Protein AF-A0AAV4EQY3-F1 (afdb_monomer)

pLDDT: mean 86.9, std 6.53, range [63.38, 95.12]

Secondary structure (DSSP, 8-state):
--SGGG----HHHHHHHHHHHHHHHHHHTT--GGG---HHHHHHHTT----HHHHHHHHHHHHHHHHHTS-SHHHHHHH---SSPPPTTS-SS-HHHHHHHHTT-S-HHHHHHHHHSHHHHHHHHHHH-

Sequence (129 aa):
MYGSEAWTITNKFKKKLEAVEMWFLRRMLKIPWTAKKTNERVLQEAQSKRSLLDKIRKRQATFFGHIMRQEKLEILIITGMMTGRRCRGRQRERLTDGMAKWLGIGCVVAMLQKTKMRQVWGRLIANAM

Mean predicted aligned error: 5.88 Å

Structure (mmCIF, N/CA/C/O backbone):
data_AF-A0AAV4EQY3-F1
#
_entry.id   AF-A0AAV4EQY3-F1
#
loop_
_atom_site.group_PDB
_atom_site.id
_atom_site.type_symbol
_atom_site.label_atom_id
_atom_site.label_alt_id
_atom_site.label_comp_id
_atom_site.label_asym_id
_atom_site.label_entity_id
_atom_site.label_seq_id
_atom_site.pdbx_PDB_ins_code
_atom_site.Cartn_x
_atom_site.Cartn_y
_atom_site.Cartn_z
_atom_site.occupancy
_atom_site.B_iso_or_equiv
_atom_site.auth_seq_id
_atom_site.auth_comp_id
_atom_site.auth_asym_id
_atom_site.auth_atom_id
_atom_site.pdbx_PDB_model_num
ATOM 1 N N . MET A 1 1 ? -13.554 -5.682 -5.117 1.00 70.25 1 MET A N 1
ATOM 2 C CA . MET A 1 1 ? -12.949 -4.351 -5.327 1.00 70.25 1 MET A CA 1
ATOM 3 C C . MET A 1 1 ? -12.398 -4.327 -6.740 1.00 70.25 1 MET A C 1
ATOM 5 O O . MET A 1 1 ? -11.372 -4.948 -6.990 1.00 70.25 1 MET A O 1
ATOM 9 N N . TYR A 1 2 ? -13.162 -3.754 -7.664 1.00 81.50 2 TYR A N 1
ATOM 10 C CA . TYR A 1 2 ? -12.839 -3.751 -9.090 1.00 81.50 2 TYR A CA 1
ATOM 11 C C . TYR A 1 2 ? -11.893 -2.589 -9.412 1.00 81.50 2 TYR A C 1
ATOM 13 O O . TYR A 1 2 ? -12.051 -1.503 -8.859 1.00 81.50 2 TYR A O 1
ATOM 21 N N . GLY A 1 3 ? -10.883 -2.830 -10.251 1.00 83.38 3 GLY A N 1
ATOM 22 C CA . GLY A 1 3 ? -9.971 -1.791 -10.748 1.00 83.38 3 GLY A CA 1
ATOM 23 C C . GLY A 1 3 ? -8.947 -1.234 -9.747 1.00 83.38 3 GLY A C 1
ATOM 24 O O . GLY A 1 3 ? -8.158 -0.366 -10.111 1.00 83.38 3 GLY A O 1
ATOM 25 N N . SER A 1 4 ? -8.891 -1.733 -8.505 1.00 88.12 4 SER A N 1
ATOM 26 C CA . SER A 1 4 ? -7.936 -1.247 -7.488 1.00 88.12 4 SER A CA 1
ATOM 27 C C . SER A 1 4 ? -6.465 -1.507 -7.833 1.00 88.12 4 SER A C 1
ATOM 29 O O . SER A 1 4 ? -5.561 -0.912 -7.248 1.00 88.12 4 SER A O 1
ATOM 31 N N . GLU A 1 5 ? -6.220 -2.406 -8.781 1.00 87.56 5 GLU A N 1
ATOM 32 C CA . GLU A 1 5 ? -4.895 -2.800 -9.264 1.00 87.56 5 GLU A CA 1
ATOM 33 C C . GLU A 1 5 ? -4.144 -1.653 -9.955 1.00 87.56 5 GLU A C 1
ATOM 35 O O . GLU A 1 5 ? -2.921 -1.582 -9.871 1.00 87.56 5 GLU A O 1
ATOM 40 N N . ALA A 1 6 ? -4.876 -0.717 -10.566 1.00 84.19 6 ALA A N 1
ATOM 41 C CA . ALA A 1 6 ? -4.313 0.427 -11.282 1.00 84.19 6 ALA A CA 1
ATOM 42 C C . ALA A 1 6 ? -4.229 1.709 -10.429 1.00 84.19 6 ALA A C 1
ATOM 44 O O . ALA A 1 6 ? -3.787 2.752 -10.905 1.00 84.19 6 ALA A O 1
ATOM 45 N N . TRP A 1 7 ? -4.676 1.674 -9.169 1.00 88.44 7 TRP A N 1
ATOM 46 C CA . TRP A 1 7 ? -4.756 2.875 -8.334 1.00 88.44 7 TRP A CA 1
ATOM 47 C C . TRP A 1 7 ? -3.401 3.309 -7.780 1.00 88.44 7 TRP A C 1
ATOM 49 O O . TRP A 1 7 ? -2.707 2.543 -7.116 1.00 88.44 7 TRP A O 1
ATOM 59 N N . THR A 1 8 ? -3.074 4.593 -7.893 1.00 87.06 8 THR A N 1
ATOM 60 C CA . THR A 1 8 ? -1.932 5.144 -7.159 1.00 87.06 8 THR A CA 1
ATOM 61 C C . THR A 1 8 ? -2.306 5.415 -5.697 1.00 87.06 8 THR A C 1
ATOM 63 O O . THR A 1 8 ? -3.016 6.376 -5.383 1.00 87.06 8 THR A O 1
ATOM 66 N N . ILE A 1 9 ? -1.800 4.586 -4.782 1.00 88.25 9 ILE A N 1
ATOM 67 C CA . ILE A 1 9 ? -2.064 4.708 -3.342 1.00 88.25 9 ILE A CA 1
ATOM 68 C C . ILE A 1 9 ? -1.186 5.809 -2.742 1.00 88.25 9 ILE A C 1
ATOM 70 O O . ILE A 1 9 ? -0.052 5.574 -2.337 1.00 88.25 9 ILE A O 1
ATOM 74 N N . THR A 1 10 ? -1.742 7.014 -2.643 1.00 88.19 10 THR A N 1
ATOM 75 C CA . THR A 1 10 ? -1.115 8.115 -1.896 1.00 88.19 10 THR A CA 1
ATOM 76 C C . THR A 1 10 ? -1.338 7.968 -0.392 1.00 88.19 10 THR A C 1
ATOM 78 O O . THR A 1 10 ? -2.297 7.331 0.052 1.00 88.19 10 THR A O 1
ATOM 81 N N . ASN A 1 11 ? -0.533 8.653 0.424 1.00 88.00 11 ASN A N 1
ATOM 82 C CA . ASN A 1 11 ? -0.740 8.701 1.879 1.00 88.00 11 ASN A CA 1
ATOM 83 C C . ASN A 1 11 ? -2.146 9.186 2.279 1.00 88.00 11 ASN A C 1
ATOM 85 O O . ASN A 1 11 ? -2.732 8.682 3.237 1.00 88.00 11 ASN A O 1
ATOM 89 N N . LYS A 1 12 ? -2.720 10.140 1.532 1.00 90.12 12 LYS A N 1
ATOM 90 C CA . LYS A 1 12 ? -4.096 10.614 1.760 1.00 90.12 12 LYS A CA 1
ATOM 91 C C . LYS A 1 12 ? -5.111 9.503 1.489 1.00 90.12 12 LYS A C 1
ATOM 93 O O . LYS A 1 12 ? -6.063 9.349 2.249 1.00 90.12 12 LYS A O 1
ATOM 98 N N . PHE A 1 13 ? -4.894 8.722 0.433 1.00 89.88 13 PHE A N 1
ATOM 99 C CA . PHE A 1 13 ? -5.744 7.586 0.096 1.00 89.88 13 PHE A CA 1
ATOM 100 C C . PHE A 1 13 ? -5.633 6.460 1.131 1.00 89.88 13 PHE A C 1
ATOM 102 O O . PHE A 1 13 ? -6.654 5.938 1.567 1.00 89.88 13 PHE A O 1
ATOM 109 N N . LYS A 1 14 ? -4.416 6.167 1.613 1.00 90.38 14 LYS A N 1
ATOM 110 C CA . LYS A 1 14 ? -4.174 5.216 2.708 1.00 90.38 14 LYS A CA 1
ATOM 111 C C . LYS A 1 14 ? -4.981 5.575 3.961 1.00 90.38 14 LYS A C 1
ATOM 113 O O . LYS A 1 14 ? -5.729 4.741 4.456 1.00 90.38 14 LYS A O 1
ATOM 118 N N . LYS A 1 15 ? -4.904 6.830 4.425 1.00 92.69 15 LYS A N 1
ATOM 119 C CA . LYS A 1 15 ? -5.676 7.299 5.594 1.00 92.69 15 LYS A CA 1
ATOM 120 C C . LYS A 1 15 ? -7.188 7.157 5.392 1.00 92.69 15 LYS A C 1
ATOM 122 O O . LYS A 1 15 ? -7.894 6.766 6.315 1.00 92.69 15 LYS A O 1
ATOM 127 N N . LYS A 1 16 ? -7.685 7.449 4.185 1.00 94.00 16 LYS A N 1
ATOM 128 C CA . LYS A 1 16 ? -9.104 7.263 3.845 1.00 94.00 16 LYS A CA 1
ATOM 129 C C . LYS A 1 16 ? -9.514 5.790 3.889 1.00 94.00 16 LYS A C 1
ATOM 131 O O . LYS A 1 16 ? -10.551 5.491 4.464 1.00 94.00 16 LYS A O 1
ATOM 136 N N . LEU A 1 17 ? -8.710 4.886 3.326 1.00 92.94 17 LEU A N 1
ATOM 137 C CA . LEU A 1 17 ? -8.976 3.443 3.368 1.00 92.94 17 LEU A CA 1
ATOM 138 C C . LEU A 1 17 ? -9.031 2.916 4.804 1.00 92.94 17 LEU A C 1
ATOM 140 O O . LEU A 1 17 ? -9.968 2.204 5.146 1.00 92.94 17 LEU A O 1
ATOM 144 N N . GLU A 1 18 ? -8.075 3.307 5.647 1.00 92.88 18 GLU A N 1
ATOM 145 C CA . GLU A 1 18 ? -8.065 2.920 7.062 1.00 92.88 18 GLU A CA 1
ATOM 146 C C . GLU A 1 18 ? -9.302 3.451 7.803 1.00 92.88 18 GLU A C 1
ATOM 148 O O . GLU A 1 18 ? -9.915 2.725 8.583 1.00 92.88 18 GLU A O 1
ATOM 153 N N . ALA A 1 19 ? -9.712 4.696 7.541 1.00 93.62 19 ALA A N 1
ATOM 154 C CA . ALA A 1 19 ? -10.922 5.269 8.131 1.00 93.62 19 ALA A CA 1
ATOM 155 C C . ALA A 1 19 ? -12.195 4.536 7.678 1.00 93.62 19 ALA A C 1
ATOM 157 O O . ALA A 1 19 ? -13.078 4.277 8.494 1.00 93.62 19 ALA A O 1
ATOM 158 N N . VAL A 1 20 ? -12.273 4.169 6.397 1.00 93.06 20 VAL A N 1
ATOM 159 C CA . VAL A 1 20 ? -13.386 3.397 5.830 1.00 93.06 20 VAL A CA 1
ATOM 160 C C . VAL A 1 20 ? -13.453 1.995 6.444 1.00 93.06 20 VAL A C 1
ATOM 162 O O . VAL A 1 20 ? -14.531 1.560 6.837 1.00 93.06 20 VAL A O 1
ATOM 165 N N . GLU A 1 21 ? -12.318 1.309 6.598 1.00 93.19 21 GLU A N 1
ATOM 166 C CA . GLU A 1 21 ? -12.250 -0.004 7.256 1.00 93.19 21 GLU A CA 1
ATOM 167 C C . GLU A 1 21 ? -12.747 0.080 8.709 1.00 93.19 21 GLU A C 1
ATOM 169 O O . GLU A 1 21 ? -13.596 -0.710 9.122 1.00 93.19 21 GLU A O 1
ATOM 174 N N . MET A 1 22 ? -12.324 1.104 9.461 1.00 94.06 22 MET A N 1
ATOM 175 C CA . MET A 1 22 ? -12.825 1.338 10.820 1.00 94.06 22 MET A CA 1
ATOM 176 C C . MET A 1 22 ? -14.320 1.668 10.859 1.00 94.06 22 MET A C 1
ATOM 178 O O . MET A 1 22 ? -15.018 1.237 11.778 1.00 94.06 22 MET A O 1
ATOM 182 N N . TRP A 1 23 ? -14.820 2.435 9.890 1.00 93.19 23 TRP A N 1
ATOM 183 C CA . TRP A 1 23 ? -16.239 2.768 9.795 1.00 93.19 23 TRP A CA 1
ATOM 184 C C . TRP A 1 23 ? -17.095 1.517 9.567 1.00 93.19 23 TRP A C 1
ATOM 186 O O . TRP A 1 23 ? -18.083 1.323 10.277 1.00 93.19 23 TRP A O 1
ATOM 196 N N . PHE A 1 24 ? -16.676 0.629 8.657 1.00 92.62 24 PHE A N 1
ATOM 197 C CA . PHE A 1 24 ? -17.346 -0.654 8.437 1.00 92.62 24 PHE A CA 1
ATOM 198 C C . PHE A 1 24 ? -17.373 -1.508 9.708 1.00 92.62 24 PHE A C 1
ATOM 200 O O . PHE A 1 24 ? -18.444 -1.973 10.093 1.00 92.62 24 PHE A O 1
ATOM 207 N N . LEU A 1 25 ? -16.239 -1.651 10.404 1.00 93.44 25 LEU A N 1
ATOM 208 C CA . LEU A 1 25 ? -16.165 -2.433 11.644 1.00 93.44 25 LEU A CA 1
ATOM 209 C C . LEU A 1 25 ? -17.084 -1.882 12.738 1.00 93.44 25 LEU A C 1
ATOM 211 O O . LEU A 1 25 ? -17.839 -2.635 13.348 1.00 93.44 25 LEU A O 1
ATOM 215 N N . ARG A 1 26 ? -17.080 -0.561 12.958 1.00 94.00 26 ARG A N 1
ATOM 216 C CA . ARG A 1 26 ? -17.969 0.074 13.945 1.00 94.00 26 ARG A CA 1
ATOM 217 C C . ARG A 1 26 ? -19.438 -0.148 13.609 1.00 94.00 26 ARG A C 1
ATOM 219 O O . ARG A 1 26 ? -20.235 -0.375 14.514 1.00 94.00 26 ARG A O 1
ATOM 226 N N . ARG A 1 27 ? -19.794 -0.099 12.322 1.00 94.12 27 ARG A N 1
ATOM 227 C CA . ARG A 1 27 ? -21.171 -0.312 11.871 1.00 94.12 27 ARG A CA 1
ATOM 228 C C . ARG A 1 27 ? -21.603 -1.773 12.002 1.00 94.12 27 ARG A C 1
ATOM 230 O O . ARG A 1 27 ? -22.712 -2.015 12.464 1.00 94.12 27 ARG A O 1
ATOM 237 N N . MET A 1 28 ? -20.732 -2.727 11.668 1.00 93.81 28 MET A N 1
ATOM 238 C CA . MET A 1 28 ? -20.990 -4.162 11.853 1.00 93.81 28 MET A CA 1
ATOM 239 C C . MET A 1 28 ? -21.166 -4.531 13.330 1.00 93.81 28 MET A C 1
ATOM 241 O O . MET A 1 28 ? -22.102 -5.246 13.670 1.00 93.81 28 MET A O 1
ATOM 245 N N . LEU A 1 29 ? -20.319 -3.989 14.209 1.00 92.94 29 LEU A N 1
ATOM 246 C CA . LEU A 1 29 ? -20.389 -4.202 15.659 1.00 92.94 29 LEU A CA 1
ATOM 247 C C . LEU A 1 29 ? -21.443 -3.327 16.362 1.00 92.94 29 LEU A C 1
ATOM 249 O O . LEU A 1 29 ? -21.552 -3.365 17.584 1.00 92.94 29 LEU A O 1
ATOM 253 N N . LYS A 1 30 ? -22.201 -2.510 15.614 1.00 95.12 30 LYS A N 1
ATOM 254 C CA . LYS A 1 30 ? -23.215 -1.575 16.137 1.00 95.12 30 LYS A CA 1
ATOM 255 C C . LYS A 1 30 ? -22.691 -0.660 17.258 1.00 95.12 30 LYS A C 1
ATOM 257 O O . LYS A 1 30 ? -23.423 -0.313 18.180 1.00 95.12 30 LYS A O 1
ATOM 262 N N . ILE A 1 31 ? -21.426 -0.241 17.181 1.00 92.94 31 ILE A N 1
ATOM 263 C CA . ILE A 1 31 ? -20.798 0.605 18.203 1.00 92.94 31 ILE A CA 1
ATOM 264 C C . ILE A 1 31 ? -21.279 2.050 18.015 1.00 92.94 31 ILE A C 1
ATOM 266 O O . ILE A 1 31 ? -20.956 2.660 16.988 1.00 92.94 31 ILE A O 1
ATOM 270 N N . PRO A 1 32 ? -22.001 2.638 18.986 1.00 92.12 32 PRO A N 1
ATOM 271 C CA . PRO A 1 32 ? -22.417 4.027 18.890 1.00 92.12 32 PRO A CA 1
ATOM 272 C C . PRO A 1 32 ? -21.208 4.954 19.050 1.00 92.12 32 PRO A C 1
ATOM 274 O O . PRO A 1 32 ? -20.222 4.631 19.717 1.00 92.12 32 PRO A O 1
ATOM 277 N N . TRP A 1 33 ? -21.283 6.147 18.463 1.00 87.44 33 TRP A N 1
ATOM 278 C CA . TRP A 1 33 ? -20.216 7.146 18.582 1.00 87.44 33 TRP A CA 1
ATOM 279 C C . TRP A 1 33 ? -20.016 7.614 20.038 1.00 87.44 33 TRP A C 1
ATOM 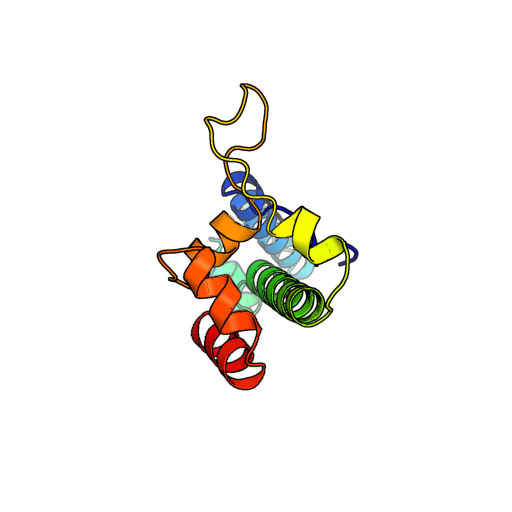281 O O . TRP A 1 33 ? -18.893 7.929 20.434 1.00 87.44 33 TRP A O 1
ATOM 291 N N . THR A 1 34 ? -21.076 7.575 20.855 1.00 92.88 34 THR A N 1
ATOM 292 C CA . THR A 1 34 ? -21.065 7.920 22.287 1.00 92.88 34 THR A CA 1
ATOM 293 C C . THR A 1 34 ? -20.189 6.992 23.120 1.00 92.88 34 THR A C 1
ATOM 295 O O . THR A 1 34 ? -19.653 7.420 24.138 1.00 92.88 34 THR A O 1
ATOM 298 N N . ALA A 1 35 ? -19.969 5.752 22.668 1.00 90.81 35 ALA A N 1
ATOM 299 C CA . ALA A 1 35 ? -19.123 4.795 23.372 1.00 90.81 35 ALA A CA 1
ATOM 300 C C . ALA A 1 35 ? -17.645 5.220 23.416 1.00 90.81 35 ALA A C 1
ATOM 302 O O . ALA A 1 35 ? -16.881 4.633 24.176 1.00 90.81 35 ALA A O 1
ATOM 303 N N . LYS A 1 36 ? -17.217 6.183 22.575 1.00 90.06 36 LYS A N 1
ATOM 304 C CA . LYS A 1 36 ? -15.846 6.736 22.525 1.00 90.06 36 LYS A CA 1
ATOM 305 C C . LYS A 1 36 ? -14.728 5.668 22.526 1.00 90.06 36 LYS A C 1
ATOM 307 O O . LYS A 1 36 ? -13.606 5.931 22.946 1.00 90.06 36 LYS A O 1
ATOM 312 N N . LYS A 1 37 ? -15.010 4.459 22.016 1.00 92.00 37 LYS A N 1
ATOM 313 C CA . LYS A 1 37 ? -14.042 3.350 21.938 1.00 92.00 37 LYS A CA 1
ATOM 314 C C . LYS A 1 37 ? -12.885 3.706 21.000 1.00 92.00 37 LYS A C 1
ATOM 316 O O . LYS A 1 37 ? -13.119 4.186 19.885 1.00 92.00 37 LYS A O 1
ATOM 321 N N . THR A 1 38 ? -11.656 3.405 21.418 1.00 92.88 38 THR A N 1
ATOM 322 C CA . THR A 1 38 ? -10.447 3.546 20.592 1.00 92.88 38 THR A CA 1
ATOM 323 C C . THR A 1 38 ? -10.475 2.579 19.407 1.00 92.88 38 THR A C 1
ATOM 325 O O . THR A 1 38 ? -11.128 1.536 19.446 1.00 92.88 38 THR A O 1
ATOM 328 N N . ASN A 1 39 ? -9.766 2.915 18.325 1.00 91.56 39 ASN A N 1
ATOM 329 C CA . ASN A 1 39 ? -9.728 2.064 17.130 1.00 91.56 39 ASN A CA 1
ATOM 330 C C . ASN A 1 39 ? -9.093 0.691 17.402 1.00 91.56 39 ASN A C 1
ATOM 332 O O . ASN A 1 39 ? -9.520 -0.297 16.816 1.00 91.56 39 ASN A O 1
ATOM 336 N N . GLU A 1 40 ? -8.118 0.621 18.308 1.00 91.69 40 GLU A N 1
ATOM 337 C CA . GLU A 1 40 ? -7.477 -0.632 18.723 1.00 91.69 40 GLU A CA 1
ATOM 338 C C . GLU A 1 40 ? -8.470 -1.578 19.398 1.00 91.69 40 GLU A C 1
ATOM 340 O O . GLU A 1 40 ? -8.539 -2.753 19.046 1.00 91.69 40 GLU A O 1
ATOM 345 N N . ARG A 1 41 ? -9.313 -1.055 20.295 1.00 92.62 41 ARG A N 1
ATOM 346 C CA . ARG A 1 41 ? -10.327 -1.860 20.984 1.00 92.62 41 ARG A CA 1
ATOM 347 C C . ARG A 1 41 ? -11.405 -2.370 20.030 1.00 92.62 41 ARG A C 1
ATOM 349 O O . ARG A 1 41 ? -11.838 -3.507 20.156 1.00 92.62 41 ARG A O 1
ATOM 356 N N . VAL A 1 42 ? -11.788 -1.560 19.040 1.00 92.62 42 VAL A N 1
ATOM 357 C CA . VAL A 1 42 ? -12.710 -1.984 17.970 1.00 92.62 42 VAL A CA 1
ATOM 358 C C . VAL A 1 42 ? -12.116 -3.131 17.143 1.00 92.62 42 VAL A C 1
ATOM 360 O O . VAL A 1 42 ? -12.837 -4.058 16.794 1.00 92.62 42 VAL A O 1
ATOM 363 N N . LEU A 1 43 ? -10.813 -3.097 16.841 1.00 93.44 43 LEU A N 1
ATOM 364 C CA . LEU A 1 43 ? -10.136 -4.177 16.111 1.00 93.44 43 LEU A CA 1
ATOM 365 C C . LEU A 1 43 ? -10.036 -5.466 16.940 1.00 93.44 43 LEU A C 1
ATOM 367 O O . LEU A 1 43 ? -10.268 -6.548 16.404 1.00 93.44 43 LEU A O 1
ATOM 371 N N . GLN A 1 44 ? -9.742 -5.349 18.239 1.00 93.00 44 GLN A N 1
ATOM 372 C CA . GLN A 1 44 ? -9.721 -6.486 19.166 1.00 93.00 44 GLN A CA 1
ATOM 373 C C . GLN A 1 44 ? -11.095 -7.158 19.271 1.00 93.00 44 GLN A C 1
ATOM 375 O O . GLN A 1 44 ? -11.190 -8.376 19.166 1.00 93.00 44 GLN A O 1
ATOM 380 N N . GLU A 1 45 ? -12.159 -6.368 19.419 1.00 91.69 45 GLU A N 1
ATOM 381 C CA . GLU A 1 45 ? -13.541 -6.856 19.507 1.00 91.69 45 GLU A CA 1
ATOM 382 C C . GLU A 1 45 ? -14.016 -7.485 18.191 1.00 91.69 45 GLU A C 1
ATOM 384 O O . GLU A 1 45 ? -14.703 -8.500 18.200 1.00 91.69 45 GLU A O 1
ATOM 389 N N . ALA A 1 46 ? -13.582 -6.940 17.051 1.00 89.31 46 ALA A N 1
ATOM 390 C CA . ALA A 1 46 ? -13.803 -7.543 15.739 1.00 89.31 46 ALA A CA 1
ATOM 391 C C . ALA A 1 46 ? -12.943 -8.795 15.477 1.00 89.31 46 ALA A C 1
ATOM 393 O O . ALA A 1 46 ? -13.091 -9.398 14.415 1.00 89.31 46 ALA A O 1
ATOM 394 N N . GLN A 1 47 ? -12.000 -9.125 16.373 1.00 88.50 47 GLN A N 1
ATOM 395 C CA . GLN A 1 47 ? -10.977 -10.163 16.191 1.00 88.50 47 GLN A CA 1
ATOM 396 C C . GLN A 1 47 ? -10.274 -10.073 14.827 1.00 88.50 47 GLN A C 1
ATOM 398 O O . GLN A 1 47 ? -9.939 -11.074 14.195 1.00 88.50 47 GLN A O 1
ATOM 403 N N . SER A 1 48 ? -10.066 -8.846 14.347 1.00 85.88 48 SER A N 1
ATOM 404 C CA . SER A 1 48 ? -9.623 -8.583 12.983 1.00 85.88 48 SER A CA 1
ATOM 405 C C . SER A 1 48 ? -8.465 -7.597 12.960 1.00 85.88 48 SER A C 1
ATOM 407 O O . SER A 1 48 ? -8.366 -6.681 13.776 1.00 85.88 48 SER A O 1
ATOM 409 N N . LYS A 1 49 ? -7.575 -7.781 11.987 1.00 86.12 49 LYS A N 1
ATOM 410 C CA . LYS A 1 49 ? -6.491 -6.847 11.680 1.00 86.12 49 LYS A CA 1
ATOM 411 C C . LYS A 1 49 ? -6.885 -6.011 10.468 1.00 86.12 49 LYS A C 1
ATOM 413 O O . LYS A 1 49 ? -7.623 -6.476 9.596 1.00 86.12 49 LYS A O 1
ATOM 418 N N . ARG A 1 50 ? -6.342 -4.793 10.382 1.00 83.38 50 ARG A N 1
ATOM 419 C CA . ARG A 1 50 ? -6.430 -3.994 9.153 1.00 83.38 50 ARG A CA 1
ATOM 420 C C . ARG A 1 50 ? -5.825 -4.807 8.018 1.00 83.38 50 ARG A C 1
ATOM 422 O O . ARG A 1 50 ? -4.656 -5.159 8.077 1.00 83.38 50 ARG A O 1
ATOM 429 N N . SER A 1 51 ? -6.645 -5.157 7.037 1.00 87.31 51 SER A N 1
ATOM 430 C CA . SER A 1 51 ? -6.268 -6.068 5.950 1.00 87.31 51 SER A CA 1
ATOM 431 C C . SER A 1 51 ? -6.617 -5.504 4.583 1.00 87.31 51 SER A C 1
ATOM 433 O O . SER A 1 51 ? -6.150 -6.016 3.565 1.00 87.31 51 SER A O 1
ATOM 435 N N . LEU A 1 52 ? -7.446 -4.456 4.527 1.00 90.06 52 LEU A N 1
ATOM 436 C CA . LEU A 1 52 ? -7.931 -3.903 3.270 1.00 90.06 52 LEU A CA 1
ATOM 437 C C . LEU A 1 52 ? -6.790 -3.360 2.409 1.00 90.06 52 LEU A C 1
ATOM 439 O O . LEU A 1 52 ? -6.707 -3.671 1.221 1.00 90.06 52 LEU A O 1
ATOM 443 N N . LEU A 1 53 ? -5.896 -2.578 3.014 1.00 91.69 53 LEU A N 1
ATOM 444 C CA . LEU A 1 53 ? -4.753 -2.001 2.314 1.00 91.69 53 LEU A CA 1
ATOM 445 C C . LEU A 1 53 ? -3.828 -3.089 1.758 1.00 91.69 53 LEU A C 1
ATOM 447 O O . LEU A 1 53 ? -3.404 -3.005 0.606 1.00 91.69 53 LEU A O 1
ATOM 451 N N . ASP A 1 54 ? -3.562 -4.129 2.544 1.00 90.81 54 ASP A N 1
ATOM 452 C CA . ASP A 1 54 ? -2.650 -5.202 2.150 1.00 90.81 54 ASP A CA 1
ATOM 453 C C . ASP A 1 54 ? -3.281 -6.106 1.089 1.00 90.81 54 ASP A C 1
ATOM 455 O O . ASP A 1 54 ? -2.622 -6.481 0.121 1.00 90.81 54 ASP A O 1
ATOM 459 N N . LYS A 1 55 ? -4.596 -6.349 1.157 1.00 91.38 55 LYS A N 1
ATOM 460 C CA . LYS A 1 55 ? -5.348 -7.001 0.072 1.00 91.38 55 LYS A CA 1
ATOM 461 C C . LYS A 1 55 ? -5.244 -6.220 -1.238 1.00 91.38 55 LYS A C 1
ATOM 463 O O . LYS A 1 55 ? -5.049 -6.834 -2.288 1.00 91.38 55 LYS A O 1
ATOM 468 N N . ILE A 1 56 ? -5.349 -4.889 -1.195 1.00 92.25 56 ILE A N 1
ATOM 469 C CA . ILE A 1 56 ? -5.179 -4.043 -2.386 1.00 92.25 56 ILE A CA 1
ATOM 470 C C . ILE A 1 56 ? -3.747 -4.154 -2.908 1.00 92.25 56 ILE A C 1
ATOM 472 O O . ILE A 1 56 ? -3.561 -4.441 -4.087 1.00 92.25 56 ILE A O 1
ATOM 476 N N . ARG A 1 57 ? -2.738 -3.994 -2.044 1.00 92.06 57 ARG A N 1
ATOM 477 C CA . ARG A 1 57 ? -1.318 -4.099 -2.421 1.00 92.06 57 ARG A CA 1
ATOM 478 C C . ARG A 1 57 ? -0.979 -5.451 -3.035 1.00 92.06 57 ARG A C 1
ATOM 480 O O . ARG A 1 57 ? -0.308 -5.496 -4.061 1.00 92.06 57 ARG A O 1
ATOM 487 N N . LYS A 1 58 ? -1.498 -6.546 -2.474 1.00 92.12 58 LYS A N 1
ATOM 488 C CA . LYS A 1 58 ? -1.320 -7.896 -3.021 1.00 92.12 58 LYS A CA 1
ATOM 489 C C . LYS A 1 58 ? -1.881 -8.009 -4.432 1.00 92.12 58 LYS A C 1
ATOM 491 O O . LYS A 1 58 ? -1.207 -8.540 -5.313 1.00 92.12 58 LYS A O 1
ATOM 496 N N . ARG A 1 59 ? -3.094 -7.495 -4.663 1.00 92.06 59 ARG A N 1
ATOM 497 C CA . ARG A 1 59 ? -3.712 -7.469 -5.999 1.00 92.06 59 ARG A CA 1
ATOM 498 C C . ARG A 1 59 ? -2.894 -6.620 -6.968 1.00 92.06 59 ARG A C 1
ATOM 500 O O . ARG A 1 59 ? -2.536 -7.116 -8.029 1.00 92.06 59 ARG A O 1
ATOM 507 N N . GLN A 1 60 ? -2.504 -5.410 -6.561 1.00 92.12 60 GLN A N 1
ATOM 508 C CA . GLN A 1 60 ? -1.635 -4.524 -7.342 1.00 92.12 60 GLN A CA 1
ATOM 509 C C . GLN A 1 60 ? -0.329 -5.207 -7.742 1.00 92.12 60 GLN A C 1
ATOM 511 O O . GLN A 1 60 ? 0.035 -5.194 -8.911 1.00 92.12 60 GLN A O 1
ATOM 516 N N . ALA A 1 61 ? 0.363 -5.843 -6.797 1.00 91.25 61 ALA A N 1
ATOM 517 C CA . ALA A 1 61 ? 1.626 -6.520 -7.064 1.00 91.25 61 ALA A CA 1
ATOM 518 C C . ALA A 1 61 ? 1.446 -7.754 -7.960 1.00 91.25 61 ALA A C 1
ATOM 520 O O . ALA A 1 61 ? 2.275 -8.022 -8.830 1.00 91.25 61 ALA A O 1
ATOM 521 N N . THR A 1 62 ? 0.355 -8.502 -7.782 1.00 91.88 62 THR A N 1
ATOM 522 C CA . THR A 1 62 ? 0.035 -9.667 -8.621 1.00 91.88 62 THR A CA 1
ATOM 523 C C . THR A 1 62 ? -0.229 -9.240 -10.063 1.00 91.88 62 THR A C 1
ATOM 525 O O . THR A 1 62 ? 0.375 -9.797 -10.981 1.00 91.88 62 THR A O 1
ATOM 528 N N . PHE A 1 63 ? -1.061 -8.213 -10.250 1.00 89.94 63 PHE A N 1
ATOM 529 C CA . PHE A 1 63 ? -1.382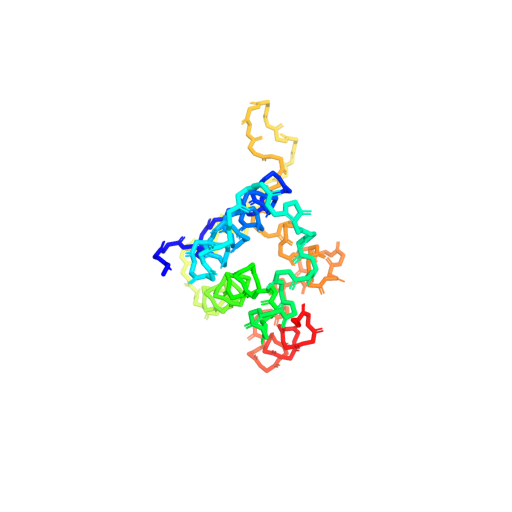 -7.634 -11.553 1.00 89.94 63 PHE A CA 1
ATOM 530 C C . PHE A 1 63 ? -0.147 -7.023 -12.222 1.00 89.94 63 PHE A C 1
ATOM 532 O O . PHE A 1 63 ? 0.166 -7.342 -13.364 1.00 89.94 63 PHE A O 1
ATOM 539 N N . PHE A 1 64 ? 0.638 -6.245 -11.477 1.00 89.69 64 PHE A N 1
ATOM 540 C CA . PHE A 1 64 ? 1.889 -5.668 -11.965 1.00 89.69 64 PHE A CA 1
ATOM 541 C C . PHE A 1 64 ? 2.881 -6.741 -12.419 1.00 89.69 64 PHE A C 1
ATOM 543 O O . PHE A 1 64 ? 3.450 -6.650 -13.501 1.00 89.69 64 PHE A O 1
ATOM 550 N N . GLY A 1 65 ? 3.052 -7.804 -11.629 1.00 90.31 65 GLY A N 1
ATOM 551 C CA . GLY A 1 65 ? 3.893 -8.932 -12.018 1.00 90.31 65 GLY A CA 1
ATOM 552 C C . GLY A 1 65 ? 3.371 -9.670 -13.254 1.00 90.31 65 GLY A C 1
ATOM 553 O O . GLY A 1 65 ? 4.174 -10.201 -14.015 1.00 90.31 65 GLY A O 1
ATOM 554 N N . HIS A 1 66 ? 2.052 -9.733 -13.458 1.00 89.25 66 HIS A N 1
ATOM 555 C CA . HIS A 1 66 ? 1.458 -10.299 -14.669 1.00 89.25 66 HIS A CA 1
ATOM 556 C C . HIS A 1 66 ? 1.782 -9.443 -15.899 1.00 89.25 66 HIS A C 1
ATOM 558 O O . HIS A 1 66 ? 2.333 -9.980 -16.857 1.00 89.25 66 HIS A O 1
ATOM 564 N N . ILE A 1 67 ? 1.548 -8.127 -15.831 1.00 88.50 67 ILE A N 1
ATOM 565 C CA . ILE A 1 67 ? 1.840 -7.200 -16.933 1.00 88.50 67 ILE A CA 1
ATOM 566 C C . ILE A 1 67 ? 3.327 -7.214 -17.286 1.00 88.50 67 ILE A C 1
ATOM 568 O O . ILE A 1 67 ? 3.685 -7.355 -18.446 1.00 88.50 67 ILE A O 1
ATOM 572 N N . MET A 1 68 ? 4.211 -7.147 -16.288 1.00 87.19 68 MET A N 1
ATOM 573 C CA . MET A 1 68 ? 5.661 -7.109 -16.514 1.00 87.19 68 MET A CA 1
ATOM 574 C C . MET A 1 68 ? 6.232 -8.382 -17.154 1.00 87.19 68 MET A C 1
ATOM 576 O O . MET A 1 68 ? 7.361 -8.360 -17.637 1.00 87.19 68 MET A O 1
ATOM 580 N N . ARG A 1 69 ? 5.490 -9.495 -17.127 1.00 87.69 69 ARG A N 1
ATOM 581 C CA . ARG A 1 69 ? 5.872 -10.757 -17.779 1.00 87.69 69 ARG A CA 1
ATOM 582 C C . ARG A 1 69 ? 5.230 -10.935 -19.156 1.00 87.69 69 ARG A C 1
ATOM 584 O O . ARG A 1 69 ? 5.545 -11.909 -19.829 1.00 87.69 69 ARG A O 1
ATOM 591 N N . GLN A 1 70 ? 4.333 -10.040 -19.562 1.00 83.31 70 GLN A N 1
ATOM 592 C CA . GLN A 1 70 ? 3.739 -10.029 -20.895 1.00 83.31 70 GLN A CA 1
ATOM 593 C C . GLN A 1 70 ? 4.459 -8.982 -21.747 1.00 83.31 70 GLN A C 1
ATOM 595 O O . GLN A 1 70 ? 4.434 -7.809 -21.404 1.00 83.31 70 GLN A O 1
ATOM 600 N N . GLU A 1 71 ? 5.061 -9.360 -22.874 1.00 71.50 71 GLU A N 1
ATOM 601 C CA . GLU A 1 71 ?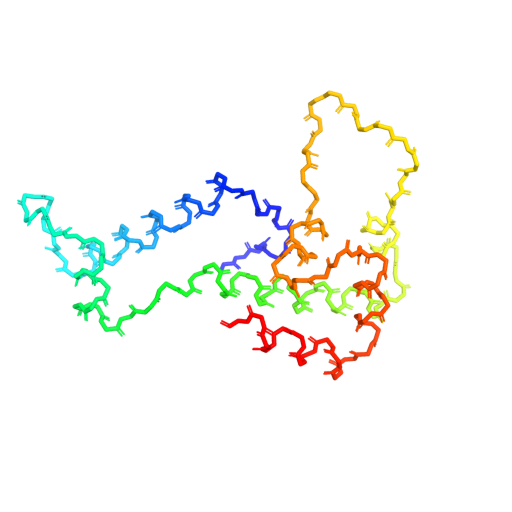 5.756 -8.422 -23.775 1.00 71.50 71 GLU A CA 1
ATOM 602 C C . GLU A 1 71 ? 4.770 -7.596 -24.626 1.00 71.50 71 GLU A C 1
ATOM 604 O O . GLU A 1 71 ? 4.708 -7.707 -25.846 1.00 71.50 71 GLU A O 1
ATOM 609 N N . LYS A 1 72 ? 3.942 -6.780 -23.964 1.00 82.50 72 LYS A N 1
ATOM 610 C CA . LYS A 1 72 ? 2.926 -5.916 -24.585 1.00 82.50 72 LYS A CA 1
ATOM 611 C C . LYS A 1 72 ? 3.273 -4.435 -24.433 1.00 82.50 72 LYS A C 1
ATOM 613 O O . LYS A 1 72 ? 4.070 -4.045 -23.580 1.00 82.50 72 LYS A O 1
ATOM 618 N N . LEU A 1 73 ? 2.578 -3.593 -25.203 1.00 80.06 73 LEU A N 1
ATOM 619 C CA . LEU A 1 73 ? 2.638 -2.123 -25.126 1.00 80.06 73 LEU A CA 1
ATOM 620 C C . LEU A 1 73 ? 2.435 -1.576 -23.703 1.00 80.06 73 LEU A C 1
ATOM 622 O O . LEU A 1 73 ? 2.998 -0.545 -23.344 1.00 80.06 73 LEU A O 1
ATOM 626 N N . GLU A 1 74 ? 1.665 -2.280 -22.873 1.00 75.81 74 GLU A N 1
ATOM 627 C CA . GLU A 1 74 ? 1.418 -1.925 -21.473 1.00 75.81 74 GLU A CA 1
ATOM 628 C C . GLU A 1 74 ? 2.710 -1.789 -20.658 1.00 75.81 74 GLU A C 1
ATOM 630 O O . GLU A 1 74 ? 2.790 -0.914 -19.793 1.00 75.81 74 GLU A O 1
ATOM 635 N N . ILE A 1 75 ? 3.746 -2.583 -20.969 1.00 81.31 75 ILE A N 1
ATOM 636 C CA . ILE A 1 75 ? 5.057 -2.438 -20.333 1.00 81.31 75 ILE A CA 1
ATOM 637 C C . ILE A 1 75 ? 5.591 -1.036 -20.593 1.00 81.31 75 ILE A C 1
ATOM 639 O O . ILE A 1 75 ? 5.913 -0.360 -19.627 1.00 81.31 75 ILE A O 1
ATOM 643 N N . LEU A 1 76 ? 5.623 -0.570 -21.845 1.00 78.62 76 LEU A N 1
ATOM 644 C CA . LEU A 1 76 ? 6.149 0.753 -22.210 1.00 78.62 76 LEU A CA 1
ATOM 645 C C . LEU A 1 76 ? 5.390 1.897 -21.528 1.00 78.62 76 LEU A C 1
ATOM 647 O O . LEU A 1 76 ? 5.995 2.894 -21.144 1.00 78.62 76 LEU A O 1
ATOM 651 N N . ILE A 1 77 ? 4.079 1.756 -21.328 1.00 79.38 77 ILE A N 1
ATOM 652 C CA . ILE A 1 77 ? 3.265 2.763 -20.628 1.00 79.38 77 ILE A CA 1
ATOM 653 C C . ILE A 1 77 ? 3.649 2.835 -19.142 1.00 79.38 77 ILE A C 1
ATOM 655 O O . ILE A 1 77 ? 3.736 3.919 -18.561 1.00 79.38 77 ILE A O 1
ATOM 659 N N . ILE A 1 78 ? 3.905 1.683 -18.523 1.00 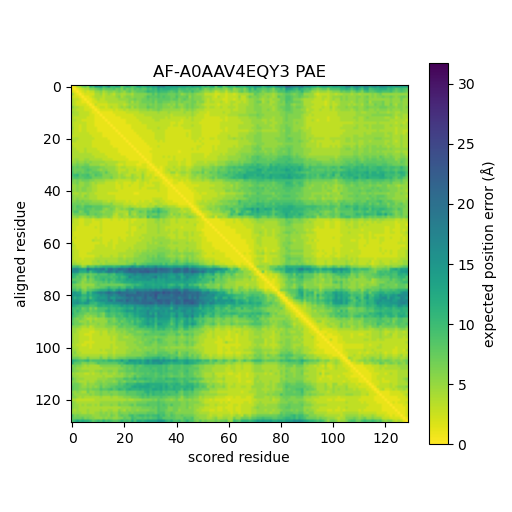75.88 78 ILE A N 1
ATOM 660 C CA . ILE A 1 78 ? 4.245 1.564 -17.101 1.00 75.88 78 ILE A CA 1
ATOM 661 C C . ILE A 1 78 ? 5.716 1.915 -16.840 1.00 75.88 78 ILE A C 1
ATOM 663 O O . ILE A 1 78 ? 6.028 2.582 -15.849 1.00 75.88 78 ILE A O 1
ATOM 667 N N . THR A 1 79 ? 6.621 1.481 -17.719 1.00 73.25 79 THR A N 1
ATOM 668 C CA . THR A 1 79 ? 8.068 1.718 -17.648 1.00 73.25 79 THR A CA 1
ATOM 669 C C . THR A 1 79 ? 8.514 2.982 -18.359 1.00 73.25 79 THR A C 1
ATOM 671 O O . THR A 1 79 ? 9.705 3.273 -18.282 1.00 73.25 79 THR A O 1
ATOM 674 N N . GLY A 1 80 ? 7.600 3.734 -18.987 1.00 68.50 80 GLY A N 1
ATOM 675 C CA . GLY A 1 80 ? 7.807 5.008 -19.686 1.00 68.50 80 GLY A CA 1
ATOM 676 C C . GLY A 1 80 ? 8.350 6.108 -18.773 1.00 68.50 80 GLY A C 1
ATOM 677 O O . GLY A 1 80 ? 7.706 7.117 -18.472 1.00 68.50 80 GLY A O 1
ATOM 678 N N . MET A 1 81 ? 9.558 5.880 -18.275 1.00 66.19 81 MET A N 1
ATOM 679 C CA . MET A 1 81 ? 10.353 6.764 -17.458 1.00 66.19 81 MET A CA 1
ATOM 680 C C . MET A 1 81 ? 10.977 7.783 -18.397 1.00 66.19 81 MET A C 1
ATOM 682 O O . MET A 1 81 ? 12.116 7.645 -18.823 1.00 66.19 81 MET A O 1
ATOM 686 N N . MET A 1 82 ? 10.204 8.813 -18.727 1.00 63.38 82 MET A N 1
ATOM 687 C CA . MET A 1 82 ? 10.744 9.970 -19.429 1.00 63.38 82 MET A CA 1
ATOM 688 C C . MET A 1 82 ? 11.724 10.696 -18.507 1.00 63.38 82 MET A C 1
ATOM 690 O O . MET A 1 82 ? 11.395 10.985 -17.348 1.00 63.38 82 MET A O 1
ATOM 694 N N . THR A 1 83 ? 12.921 10.969 -19.019 1.00 64.25 83 THR A N 1
ATOM 695 C CA . THR A 1 83 ? 13.907 11.828 -18.367 1.00 64.25 83 THR A CA 1
ATOM 696 C C . THR A 1 83 ? 13.340 13.247 -18.254 1.00 64.25 83 THR A C 1
ATOM 698 O O . THR A 1 83 ? 12.686 13.746 -19.168 1.00 64.25 83 THR A O 1
ATOM 701 N N . GLY A 1 84 ? 13.529 13.889 -17.098 1.00 73.25 84 GLY A N 1
ATOM 702 C CA . GLY A 1 84 ? 13.083 15.266 -16.856 1.00 73.25 84 GLY A CA 1
ATOM 703 C C . GLY A 1 84 ? 12.196 15.463 -15.623 1.00 73.25 84 GLY A C 1
ATOM 704 O O . GLY A 1 84 ? 11.760 14.524 -14.950 1.00 73.25 84 GLY A O 1
ATOM 705 N N . ARG A 1 85 ? 11.941 16.735 -15.297 1.00 75.81 85 ARG A N 1
ATOM 706 C CA . ARG A 1 85 ? 11.111 17.143 -14.154 1.00 75.81 85 ARG A CA 1
ATOM 707 C C . ARG A 1 85 ? 9.631 17.026 -14.523 1.00 75.81 85 ARG A C 1
ATOM 709 O O . ARG A 1 85 ? 9.216 17.472 -15.587 1.00 75.81 85 ARG A O 1
ATOM 716 N N . ARG A 1 86 ? 8.803 16.460 -13.636 1.00 77.00 86 ARG A N 1
ATOM 717 C CA . ARG A 1 86 ? 7.350 16.404 -13.877 1.00 77.00 86 ARG A CA 1
ATOM 718 C C . ARG A 1 86 ? 6.743 17.805 -13.852 1.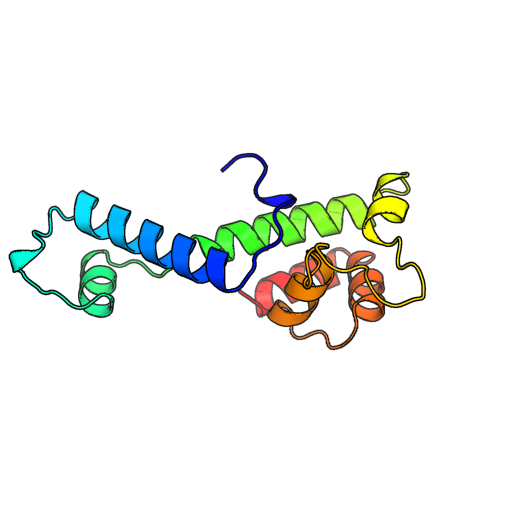00 77.00 86 ARG A C 1
ATOM 720 O O . ARG A 1 86 ? 7.032 18.587 -12.946 1.00 77.00 86 ARG A O 1
ATOM 727 N N . CYS A 1 87 ? 5.854 18.075 -14.804 1.00 81.31 87 CYS A N 1
ATOM 728 C CA . CYS A 1 87 ? 5.098 19.320 -14.868 1.00 81.31 87 CYS A CA 1
ATOM 729 C C . CYS A 1 87 ? 4.231 19.523 -13.617 1.00 81.31 87 CYS A C 1
ATOM 731 O O . CYS A 1 87 ? 3.756 18.566 -12.990 1.00 81.31 87 CYS A O 1
ATOM 733 N N . ARG A 1 88 ? 3.992 20.792 -13.278 1.00 83.44 88 ARG A N 1
ATOM 734 C CA . ARG A 1 88 ? 3.072 21.194 -12.208 1.00 83.44 88 ARG A CA 1
ATOM 735 C C . ARG A 1 88 ? 1.678 20.606 -12.481 1.00 83.44 88 ARG A C 1
ATOM 737 O O . ARG A 1 88 ? 1.224 20.596 -13.615 1.00 83.44 88 ARG A O 1
ATOM 744 N N . GLY A 1 89 ? 1.024 20.081 -11.445 1.00 83.12 89 GLY A N 1
ATOM 745 C CA . GLY A 1 89 ? -0.306 19.458 -11.543 1.00 83.12 89 GLY A CA 1
ATOM 746 C C . GLY A 1 89 ? -0.298 17.941 -11.763 1.00 83.12 89 GLY A C 1
ATOM 747 O O . GLY A 1 89 ? -1.251 17.273 -11.368 1.00 83.12 89 GLY A O 1
ATOM 748 N N . ARG A 1 90 ? 0.788 17.353 -12.288 1.00 81.44 90 ARG A N 1
ATOM 749 C CA . ARG A 1 90 ? 0.895 15.889 -12.404 1.00 81.44 90 ARG A CA 1
ATOM 750 C C . ARG A 1 90 ? 1.070 15.247 -11.024 1.00 81.44 90 ARG A C 1
ATOM 752 O O . ARG A 1 90 ? 1.724 15.804 -10.140 1.00 81.44 90 ARG A O 1
ATOM 759 N N . GLN A 1 91 ? 0.518 14.044 -10.847 1.00 77.06 91 GLN A N 1
ATOM 760 C CA . GLN A 1 91 ? 0.682 13.285 -9.608 1.00 77.06 91 GLN A CA 1
ATOM 761 C C . GLN A 1 91 ? 2.171 13.100 -9.271 1.00 77.06 91 GLN A C 1
ATOM 763 O O . GLN A 1 91 ? 2.973 12.722 -10.132 1.00 77.06 91 GLN A O 1
ATOM 768 N N . ARG A 1 92 ? 2.538 13.385 -8.013 1.00 78.88 92 ARG A N 1
ATOM 769 C CA . ARG A 1 92 ? 3.930 13.324 -7.537 1.00 78.88 92 ARG A CA 1
ATOM 770 C C . ARG A 1 92 ? 4.439 11.888 -7.402 1.00 78.88 92 ARG A C 1
ATOM 772 O O . ARG A 1 92 ? 5.549 11.601 -7.826 1.00 78.88 92 ARG A O 1
ATOM 779 N N . GLU A 1 93 ? 3.610 10.989 -6.886 1.00 79.44 93 GLU A N 1
ATOM 780 C CA . GLU A 1 93 ? 3.929 9.565 -6.721 1.00 79.44 93 GLU A CA 1
ATOM 781 C C . GLU A 1 93 ? 3.368 8.771 -7.912 1.00 79.44 93 GLU A C 1
ATOM 783 O O . GLU A 1 93 ? 2.233 9.009 -8.320 1.00 79.44 93 GLU A O 1
ATOM 788 N N . ARG A 1 94 ? 4.153 7.864 -8.507 1.00 83.62 94 ARG A N 1
ATOM 789 C CA . ARG A 1 94 ? 3.640 6.811 -9.407 1.00 83.62 94 ARG A CA 1
ATOM 790 C C . ARG A 1 94 ? 3.201 5.600 -8.594 1.00 83.62 94 ARG A C 1
ATOM 792 O O . ARG A 1 94 ? 3.652 5.397 -7.467 1.00 83.62 94 ARG A O 1
ATOM 799 N N . LEU A 1 95 ? 2.411 4.735 -9.226 1.00 84.56 95 LEU A N 1
ATOM 800 C CA . LEU A 1 95 ? 2.172 3.377 -8.741 1.00 84.56 95 LEU A CA 1
ATOM 801 C C . LEU A 1 95 ? 3.496 2.644 -8.461 1.00 84.56 95 LEU A C 1
ATOM 803 O O . LEU A 1 95 ? 3.651 2.066 -7.391 1.00 84.56 95 LEU A O 1
ATOM 807 N N . THR A 1 96 ? 4.472 2.733 -9.373 1.00 87.06 96 THR A N 1
ATOM 808 C CA . THR A 1 96 ? 5.806 2.126 -9.215 1.00 87.06 96 THR A CA 1
ATOM 809 C C . THR A 1 96 ? 6.580 2.696 -8.032 1.00 87.06 96 THR A C 1
ATOM 811 O O . THR A 1 96 ? 7.232 1.940 -7.321 1.00 87.06 96 THR A O 1
ATOM 814 N N . ASP A 1 97 ? 6.484 4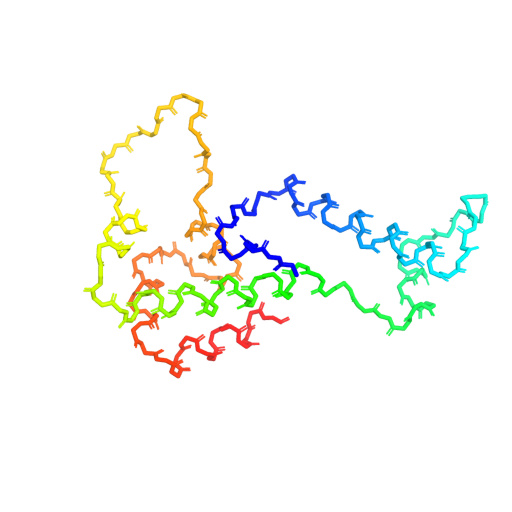.008 -7.802 1.00 86.44 97 ASP A N 1
ATOM 815 C CA . ASP A 1 97 ? 7.182 4.696 -6.709 1.00 86.44 97 ASP A CA 1
ATOM 816 C C . ASP A 1 97 ? 6.601 4.243 -5.358 1.00 86.44 97 ASP A C 1
ATOM 818 O O . ASP A 1 97 ? 7.333 3.887 -4.435 1.00 86.44 97 ASP A O 1
ATOM 822 N N . GLY A 1 98 ? 5.267 4.180 -5.265 1.00 88.25 98 GLY A N 1
ATOM 823 C CA . GLY A 1 98 ? 4.577 3.633 -4.100 1.00 88.25 98 GLY A CA 1
ATOM 824 C C . GLY A 1 98 ? 4.904 2.155 -3.882 1.00 88.25 98 GLY A C 1
ATOM 825 O O . GLY A 1 98 ? 5.148 1.753 -2.745 1.00 88.25 98 GLY A O 1
ATOM 826 N N . MET A 1 99 ? 4.956 1.368 -4.962 1.00 88.62 99 MET A N 1
ATOM 827 C CA . MET A 1 99 ? 5.256 -0.063 -4.920 1.00 88.62 99 MET A CA 1
ATOM 828 C C . MET A 1 99 ? 6.668 -0.362 -4.431 1.00 88.62 99 MET A C 1
ATOM 830 O O . MET A 1 99 ? 6.838 -1.148 -3.502 1.00 88.62 99 MET A O 1
ATOM 834 N N . ALA A 1 100 ? 7.659 0.333 -4.982 1.00 88.94 100 ALA A N 1
ATOM 835 C CA . ALA A 1 100 ? 9.043 0.243 -4.544 1.00 88.94 100 ALA A CA 1
ATOM 836 C C . ALA A 1 100 ? 9.180 0.607 -3.055 1.00 88.94 100 ALA A C 1
ATOM 838 O O . ALA A 1 100 ? 9.835 -0.110 -2.301 1.00 88.94 100 ALA A O 1
ATOM 839 N N . LYS A 1 101 ? 8.475 1.656 -2.604 1.00 88.62 101 LYS A N 1
ATOM 840 C CA . LYS A 1 101 ? 8.500 2.101 -1.207 1.00 88.62 101 LYS A CA 1
ATOM 841 C C . LYS A 1 101 ? 7.956 1.060 -0.227 1.00 88.62 101 LYS A C 1
ATOM 843 O O . LYS A 1 101 ? 8.571 0.860 0.814 1.00 88.62 101 LYS A O 1
ATOM 848 N N . TRP A 1 102 ? 6.817 0.418 -0.511 1.00 88.50 102 TRP A N 1
ATOM 849 C CA . TRP A 1 102 ? 6.261 -0.579 0.419 1.00 88.50 102 TRP A CA 1
ATOM 850 C C . TRP A 1 102 ? 6.939 -1.950 0.318 1.00 88.50 102 TRP A C 1
ATOM 852 O O . TRP A 1 102 ? 6.963 -2.662 1.312 1.00 88.50 102 TRP A O 1
ATOM 862 N N . LEU A 1 103 ? 7.539 -2.290 -0.827 1.00 88.94 103 LEU A N 1
ATOM 863 C CA . LEU A 1 103 ? 8.387 -3.481 -0.978 1.00 88.94 103 LEU A CA 1
ATOM 864 C C . LEU A 1 103 ? 9.799 -3.304 -0.390 1.00 88.94 103 LEU A C 1
ATOM 866 O O . LEU A 1 103 ? 10.578 -4.255 -0.398 1.00 88.94 103 LEU A O 1
ATOM 870 N N . GLY A 1 104 ? 10.162 -2.099 0.065 1.00 87.50 104 GLY A N 1
ATOM 871 C CA . GLY A 1 104 ? 11.499 -1.804 0.590 1.00 87.50 104 GLY A CA 1
ATOM 872 C C . GLY A 1 104 ? 12.602 -1.806 -0.476 1.00 87.50 104 GLY A C 1
ATOM 873 O O . GLY A 1 104 ? 13.769 -2.019 -0.160 1.00 87.50 104 GLY A O 1
ATOM 874 N N . ILE A 1 105 ? 12.257 -1.589 -1.748 1.00 88.31 105 ILE A N 1
ATOM 875 C CA . ILE A 1 105 ? 13.212 -1.569 -2.859 1.00 88.31 105 ILE A CA 1
ATOM 876 C C . ILE A 1 105 ? 13.585 -0.113 -3.151 1.00 88.31 105 ILE A C 1
ATOM 878 O O . ILE A 1 105 ? 12.738 0.683 -3.545 1.00 88.31 105 ILE A O 1
ATOM 882 N N . GLY A 1 106 ? 14.865 0.238 -3.004 1.00 83.19 106 GLY A N 1
ATOM 883 C CA . GLY A 1 106 ? 15.339 1.615 -3.206 1.00 83.19 106 GLY A CA 1
ATOM 884 C C . GLY A 1 106 ? 15.272 2.120 -4.655 1.00 83.19 106 GLY A C 1
ATOM 885 O O . GLY A 1 106 ? 15.318 3.323 -4.886 1.00 83.19 106 GLY A O 1
ATOM 886 N N . CYS A 1 107 ? 15.146 1.223 -5.638 1.00 84.31 107 CYS A N 1
ATOM 887 C CA . CYS A 1 107 ? 15.161 1.569 -7.058 1.00 84.31 107 CYS A CA 1
ATOM 888 C C . CYS A 1 107 ? 14.064 0.843 -7.850 1.00 84.31 107 CYS A C 1
ATOM 890 O O . CYS A 1 107 ? 13.950 -0.384 -7.811 1.00 84.31 107 CYS A O 1
ATOM 892 N N . VAL A 1 108 ? 13.297 1.601 -8.644 1.00 85.00 108 VAL A N 1
ATOM 893 C CA . VAL A 1 108 ? 12.248 1.057 -9.523 1.00 85.00 108 VAL A CA 1
ATOM 894 C C . VAL A 1 108 ? 12.842 0.111 -10.570 1.00 85.00 108 VAL A C 1
ATOM 896 O O . VAL A 1 108 ? 12.274 -0.946 -10.808 1.00 85.00 108 VAL A O 1
ATOM 899 N N . VAL A 1 109 ? 14.014 0.414 -11.140 1.00 84.69 109 VAL A N 1
ATOM 900 C CA . VAL A 1 109 ? 14.671 -0.462 -12.132 1.00 84.69 109 VAL A CA 1
ATOM 901 C C . VAL A 1 109 ? 14.972 -1.843 -11.541 1.00 84.69 109 VAL A C 1
ATOM 903 O O . VAL A 1 109 ? 14.661 -2.862 -12.157 1.00 84.69 109 VAL A O 1
ATOM 906 N N . ALA A 1 110 ? 15.484 -1.891 -10.308 1.00 86.38 110 ALA A N 1
ATOM 907 C CA . ALA A 1 110 ? 15.741 -3.148 -9.606 1.00 86.38 110 ALA A CA 1
ATOM 908 C C . ALA A 1 110 ? 14.443 -3.933 -9.337 1.00 86.38 110 ALA A C 1
ATOM 910 O O . ALA A 1 110 ? 14.418 -5.161 -9.433 1.00 86.38 110 ALA A O 1
ATOM 911 N N . MET A 1 111 ? 13.342 -3.234 -9.042 1.00 88.62 111 MET A N 1
ATOM 912 C CA . MET A 1 111 ? 12.021 -3.853 -8.905 1.00 88.62 111 MET A CA 1
ATOM 913 C C . MET A 1 111 ? 11.547 -4.475 -10.227 1.00 88.62 111 MET A C 1
ATOM 915 O O . MET A 1 111 ? 11.091 -5.616 -10.224 1.00 88.62 111 MET A O 1
ATOM 919 N N . LEU A 1 112 ? 11.706 -3.774 -11.356 1.00 86.44 112 LEU A N 1
ATOM 920 C CA . LEU A 1 112 ? 11.324 -4.265 -12.689 1.00 86.44 112 LEU A CA 1
ATOM 921 C C . LEU A 1 112 ? 12.144 -5.491 -13.125 1.00 86.44 112 LEU A C 1
ATOM 923 O O . LEU A 1 112 ? 11.645 -6.347 -13.847 1.00 86.44 112 LEU A O 1
ATOM 927 N N . GLN A 1 113 ? 13.398 -5.613 -12.689 1.00 86.50 113 GLN A N 1
ATOM 928 C CA . GLN A 1 113 ? 14.185 -6.828 -12.926 1.00 86.50 113 GLN A CA 1
ATOM 929 C C . GLN A 1 113 ? 13.650 -8.010 -12.104 1.00 86.50 113 GLN A C 1
ATOM 931 O O . GLN A 1 113 ? 13.528 -9.124 -12.615 1.00 86.50 113 GLN A O 1
ATOM 936 N N . LYS A 1 114 ? 13.269 -7.767 -10.843 1.00 88.50 114 LYS A N 1
ATOM 937 C CA . LYS A 1 114 ? 12.746 -8.792 -9.924 1.00 88.50 114 LYS A CA 1
ATOM 938 C C . LYS A 1 114 ? 11.373 -9.336 -10.338 1.00 88.50 114 LYS A C 1
ATOM 940 O O . LYS A 1 114 ? 11.073 -10.484 -10.019 1.00 88.50 114 LYS A O 1
ATOM 945 N N . THR A 1 115 ? 10.549 -8.570 -11.060 1.00 87.44 115 THR A N 1
ATOM 946 C CA . THR A 1 115 ? 9.232 -9.041 -11.538 1.00 87.44 115 THR A CA 1
ATOM 947 C C . THR A 1 115 ? 9.321 -10.127 -12.610 1.00 87.44 115 THR A C 1
ATOM 949 O O . THR A 1 115 ? 8.407 -10.958 -12.696 1.00 87.44 115 THR A O 1
ATOM 952 N N . LYS A 1 116 ? 10.417 -10.167 -13.386 1.00 85.88 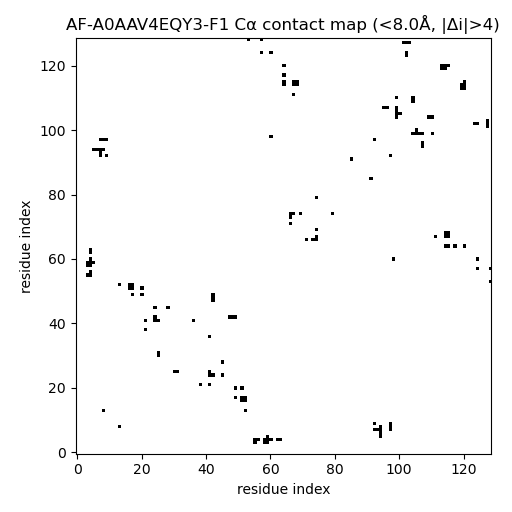116 LYS A N 1
ATOM 953 C CA . LYS A 1 116 ? 10.649 -11.188 -14.423 1.00 85.88 116 LYS A CA 1
ATOM 954 C C . LYS A 1 116 ? 10.621 -12.600 -13.834 1.00 85.88 116 LYS A C 1
ATOM 956 O O . LYS A 1 116 ? 9.995 -13.499 -14.386 1.00 85.88 116 LYS A O 1
ATOM 961 N N . MET A 1 117 ? 11.218 -12.784 -12.655 1.00 89.88 117 MET A N 1
ATOM 962 C CA . MET A 1 117 ? 11.235 -14.066 -11.951 1.00 89.88 117 MET A CA 1
ATOM 963 C C . MET A 1 117 ? 9.998 -14.228 -11.059 1.00 89.88 117 MET A C 1
ATOM 965 O O . MET A 1 117 ? 9.905 -13.634 -9.983 1.00 89.88 117 MET A O 1
ATOM 969 N N . ARG A 1 118 ? 9.055 -15.097 -11.456 1.00 88.38 118 ARG A N 1
ATOM 970 C CA . ARG A 1 118 ? 7.796 -15.328 -10.714 1.00 88.38 118 ARG A CA 1
ATOM 971 C C . ARG A 1 118 ? 8.019 -15.740 -9.257 1.00 88.38 118 ARG A C 1
ATOM 973 O O . ARG A 1 118 ? 7.331 -15.229 -8.377 1.00 88.38 118 ARG A O 1
ATOM 980 N N . GLN A 1 119 ? 8.981 -16.627 -9.000 1.00 90.06 119 GLN A N 1
ATOM 981 C CA . GLN A 1 119 ? 9.277 -17.106 -7.646 1.00 90.06 119 GLN A CA 1
ATOM 982 C C . GLN A 1 119 ? 9.872 -16.015 -6.747 1.00 90.06 119 GLN A C 1
ATOM 984 O O . GLN A 1 119 ? 9.530 -15.932 -5.569 1.00 90.06 119 GLN A O 1
ATOM 989 N N . VAL A 1 120 ? 10.757 -15.172 -7.286 1.00 91.06 120 VAL A N 1
ATOM 990 C CA . VAL A 1 120 ? 11.355 -14.053 -6.539 1.00 91.06 120 VAL A CA 1
ATOM 991 C C . VAL A 1 120 ? 10.286 -13.010 -6.233 1.00 91.06 120 VAL A C 1
ATOM 993 O O . VAL A 1 120 ? 10.162 -12.577 -5.093 1.00 91.06 120 VAL A O 1
ATOM 996 N N . TRP A 1 121 ? 9.458 -12.670 -7.223 1.00 91.88 121 TRP A N 1
ATOM 997 C CA . TRP A 1 121 ? 8.353 -11.732 -7.049 1.00 91.88 121 TRP A CA 1
ATOM 998 C C . TRP A 1 121 ? 7.337 -12.203 -6.002 1.00 91.88 121 TRP A C 1
ATOM 1000 O O . TRP A 1 121 ? 6.948 -11.433 -5.130 1.00 91.88 121 TRP A O 1
ATOM 1010 N N . GLY A 1 122 ? 6.957 -13.485 -6.039 1.00 89.69 122 GLY A N 1
ATOM 1011 C CA . GLY A 1 122 ? 6.056 -14.074 -5.047 1.00 89.69 122 GLY A CA 1
ATOM 1012 C C . GLY A 1 122 ? 6.621 -14.017 -3.625 1.00 89.69 122 GLY A C 1
ATOM 1013 O O . GLY A 1 122 ? 5.909 -13.611 -2.710 1.00 89.69 122 GLY A O 1
ATOM 1014 N N . ARG A 1 123 ? 7.909 -14.348 -3.452 1.00 91.81 123 ARG A N 1
ATOM 1015 C CA . ARG A 1 123 ? 8.598 -14.258 -2.153 1.00 91.81 123 ARG A CA 1
ATOM 1016 C C . ARG A 1 123 ? 8.666 -12.825 -1.626 1.00 91.81 123 ARG A C 1
ATOM 1018 O O . ARG A 1 123 ? 8.404 -12.602 -0.452 1.00 91.81 123 ARG A O 1
ATOM 1025 N N . LEU A 1 124 ? 8.963 -11.851 -2.485 1.00 90.31 124 LEU A N 1
ATOM 1026 C CA . LEU A 1 124 ? 9.020 -10.439 -2.091 1.00 90.31 124 LEU A CA 1
ATOM 1027 C C . LEU A 1 124 ? 7.668 -9.918 -1.605 1.00 90.31 124 LEU A C 1
ATOM 1029 O O . LEU A 1 124 ? 7.615 -9.221 -0.599 1.00 90.31 124 LEU A O 1
ATOM 1033 N N . ILE A 1 125 ? 6.582 -10.278 -2.293 1.00 89.62 125 ILE A N 1
ATOM 1034 C CA . ILE A 1 125 ? 5.233 -9.908 -1.856 1.00 89.62 125 ILE A CA 1
ATOM 1035 C C . ILE A 1 125 ? 4.918 -10.566 -0.514 1.00 89.62 125 ILE A C 1
ATOM 1037 O O . ILE A 1 125 ? 4.418 -9.890 0.372 1.00 89.62 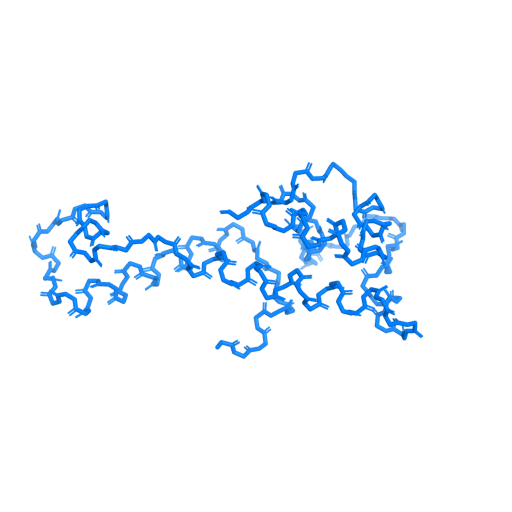125 ILE A O 1
ATOM 1041 N N . ALA A 1 126 ? 5.221 -11.857 -0.354 1.00 88.50 126 ALA A N 1
ATOM 1042 C CA . ALA A 1 126 ? 4.952 -12.577 0.888 1.00 88.50 126 ALA A CA 1
ATOM 1043 C C . ALA A 1 126 ? 5.707 -11.989 2.091 1.00 88.50 126 ALA A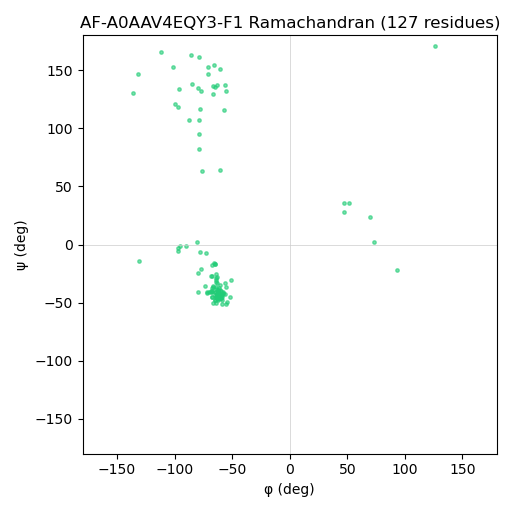 C 1
ATOM 1045 O O . ALA A 1 126 ? 5.138 -11.911 3.168 1.00 88.50 126 ALA A O 1
ATOM 1046 N N . ASN A 1 127 ? 6.950 -11.539 1.897 1.00 87.12 127 ASN A N 1
ATOM 1047 C CA . ASN A 1 127 ? 7.768 -10.955 2.963 1.00 87.12 127 ASN A CA 1
ATOM 1048 C C . ASN A 1 127 ? 7.377 -9.512 3.324 1.00 87.12 127 ASN A C 1
ATOM 1050 O O . ASN A 1 127 ? 7.751 -9.028 4.387 1.00 87.12 127 ASN A O 1
ATOM 1054 N N . ALA A 1 128 ? 6.696 -8.801 2.423 1.00 82.81 128 ALA A N 1
ATOM 1055 C CA . ALA A 1 128 ? 6.312 -7.400 2.604 1.00 82.81 128 ALA A CA 1
ATOM 1056 C C . ALA A 1 128 ? 4.867 -7.218 3.110 1.00 82.81 128 ALA A C 1
ATOM 1058 O O . ALA A 1 128 ? 4.433 -6.079 3.308 1.00 82.81 128 ALA A O 1
ATOM 1059 N N . MET A 1 129 ? 4.120 -8.316 3.264 1.00 78.31 129 MET A N 1
ATOM 1060 C CA . MET A 1 129 ? 2.761 -8.368 3.816 1.00 78.31 129 MET A CA 1
ATOM 1061 C C . MET A 1 129 ? 2.786 -8.849 5.261 1.00 78.31 129 MET A C 1
ATOM 1063 O O . MET A 1 129 ? 1.980 -8.309 6.047 1.00 78.31 129 MET A O 1
#

Organism: NCBI:txid1093978

Solvent-accessible surface area (backbone atoms only — not comparable to full-atom values): 7872 Å² total; per-residue (Å²): 132,83,73,56,55,79,54,64,73,43,75,71,51,50,55,50,52,55,50,50,54,52,50,51,52,36,59,75,70,66,56,59,80,86,70,69,72,52,73,67,57,54,30,60,75,64,74,50,73,97,46,67,70,57,54,42,50,53,46,23,52,52,50,50,37,50,47,63,64,42,101,47,73,65,38,54,70,76,65,60,75,70,87,77,83,83,61,89,89,58,79,88,67,47,51,62,57,46,48,22,60,64,63,71,42,96,41,60,69,63,50,61,58,42,29,63,42,62,69,58,37,52,50,51,54,63,75,57,107

Radius of gyration: 17.85 Å; Cα contacts (8 Å, |Δi|>4): 85; chains: 1; bounding box: 39×38×48 Å

Foldseek 3Di:
DPPLLQDDCDPVNVVVLLVVVLVVLCVVVVPDVVVVDDSVVSCVVVVHDPCRVLVSLLSNLVVVLVQLQDPDPVCCVLVVPDPDDDDPPDDPAHSLNVNCVLLVHPDSVVVSVQSNDPVSSVVSSVVSD